Protein AF-A0A1I0JNI4-F1 (afdb_monomer)

pLDDT: mean 70.56, std 11.98, range [37.91, 83.56]

Foldseek 3Di:
DPPPPPPPPVVQLVVLVVVCVVVVHDSVVSCVVPVPGPPDPVVVVVVVVDDPVNVVVVVCVVVVD

Secondary structure (DSSP, 8-state):
---------HHHHHHHHHHHHHHT--HHHHHHT-TTS---HHHHHHHHH--HHHHHHHHHHHH--

Radius of gyration: 12.84 Å; Cα contacts (8 Å, |Δi|>4): 29; chains: 1; bounding box: 39×30×26 Å

Mean predicted aligned error: 9.64 Å

Structure (mmCIF, N/CA/C/O backbone):
data_AF-A0A1I0JNI4-F1
#
_entry.id   AF-A0A1I0JNI4-F1
#
loop_
_atom_site.group_PDB
_atom_site.id
_atom_site.type_symbol
_atom_site.label_atom_id
_atom_site.label_alt_id
_atom_site.label_comp_id
_atom_site.label_asym_id
_atom_site.label_entity_id
_atom_site.label_seq_id
_atom_site.pdbx_PDB_ins_code
_atom_site.Cartn_x
_atom_site.Cartn_y
_atom_site.Cartn_z
_atom_site.occupancy
_atom_site.B_iso_or_equiv
_atom_site.auth_seq_id
_atom_site.auth_comp_id
_atom_site.auth_asym_id
_atom_site.auth_atom_id
_atom_site.pdbx_PDB_model_num
ATOM 1 N N . MET A 1 1 ? 20.408 -13.150 -15.799 1.00 37.91 1 MET A N 1
ATOM 2 C CA . MET A 1 1 ? 18.965 -13.079 -16.097 1.00 37.91 1 MET A CA 1
ATOM 3 C C . MET A 1 1 ? 18.438 -11.856 -15.379 1.00 37.91 1 MET A C 1
ATOM 5 O O . MET A 1 1 ? 18.365 -11.867 -14.160 1.00 37.91 1 MET A O 1
ATOM 9 N N . THR A 1 2 ? 18.236 -10.761 -16.104 1.00 38.66 2 THR A N 1
ATOM 10 C CA . THR A 1 2 ? 17.728 -9.505 -15.547 1.00 38.66 2 THR A CA 1
ATOM 11 C C . THR A 1 2 ? 16.236 -9.702 -15.316 1.00 38.66 2 THR A C 1
ATOM 13 O O . THR A 1 2 ? 15.476 -9.772 -16.277 1.00 38.66 2 THR A O 1
ATOM 16 N N . GLN A 1 3 ? 15.823 -9.902 -14.066 1.00 42.16 3 GLN A N 1
ATOM 17 C CA . GLN A 1 3 ? 14.407 -9.971 -13.728 1.00 42.16 3 GLN A CA 1
ATOM 18 C C . GLN A 1 3 ? 13.857 -8.549 -13.818 1.00 42.16 3 GLN A C 1
ATOM 20 O O . GLN A 1 3 ? 14.058 -7.724 -12.932 1.00 42.16 3 GLN A O 1
ATOM 25 N N . THR A 1 4 ? 13.249 -8.232 -14.956 1.00 43.31 4 THR A N 1
ATOM 26 C CA . THR A 1 4 ? 12.469 -7.013 -15.134 1.00 43.31 4 THR A CA 1
ATOM 27 C C . THR A 1 4 ? 11.240 -7.168 -14.249 1.00 43.31 4 THR A C 1
ATOM 29 O O . THR A 1 4 ? 10.327 -7.908 -14.601 1.00 43.31 4 THR A O 1
ATOM 32 N N . ILE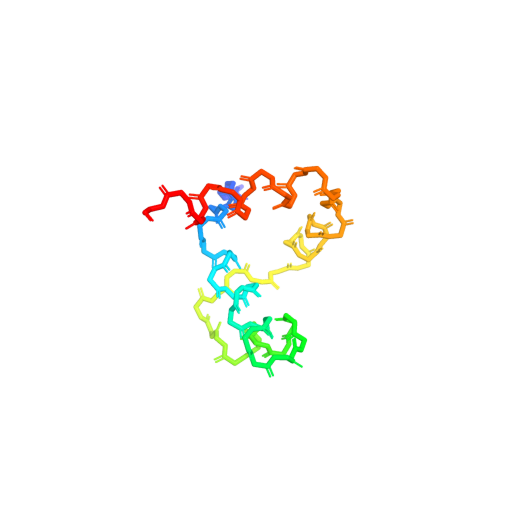 A 1 5 ? 11.253 -6.557 -13.063 1.00 46.53 5 ILE A N 1
ATOM 33 C CA . ILE A 1 5 ? 10.058 -6.444 -12.225 1.00 46.53 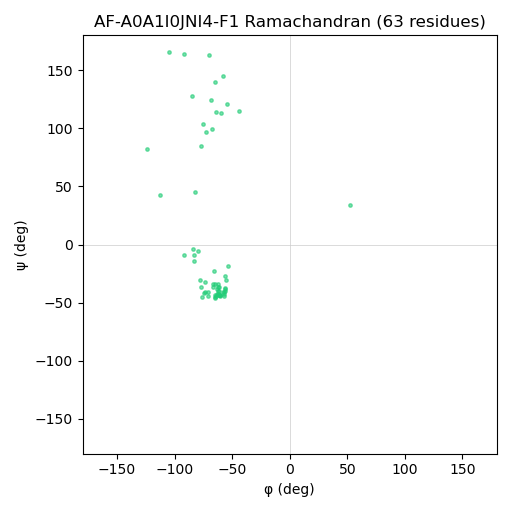5 ILE A CA 1
ATOM 34 C C . ILE A 1 5 ? 9.047 -5.668 -13.083 1.00 46.53 5 ILE A C 1
ATOM 36 O O . ILE A 1 5 ? 9.345 -4.522 -13.440 1.00 46.53 5 ILE A O 1
ATOM 40 N N . PRO A 1 6 ? 7.929 -6.276 -13.527 1.00 49.69 6 PRO A N 1
ATOM 41 C CA . PRO A 1 6 ? 6.919 -5.529 -14.260 1.00 49.69 6 PRO A CA 1
ATOM 42 C C . PRO A 1 6 ? 6.446 -4.376 -13.365 1.00 49.69 6 PRO A C 1
ATOM 44 O O . PRO A 1 6 ? 6.427 -4.536 -12.141 1.00 49.69 6 PRO A O 1
ATOM 47 N N . PRO A 1 7 ? 6.119 -3.201 -13.932 1.00 48.12 7 PRO A N 1
ATOM 48 C CA . PRO A 1 7 ? 5.545 -2.126 -13.139 1.00 48.12 7 PRO A CA 1
ATOM 49 C C . PRO A 1 7 ? 4.326 -2.712 -12.436 1.00 48.12 7 PRO A C 1
ATOM 51 O O . PRO A 1 7 ? 3.460 -3.275 -13.100 1.00 48.12 7 PRO A O 1
ATOM 54 N N . LEU A 1 8 ? 4.336 -2.666 -11.104 1.00 54.03 8 LEU A N 1
ATOM 55 C CA . LEU A 1 8 ? 3.232 -3.119 -10.274 1.00 54.03 8 LEU A CA 1
ATOM 56 C C . LEU A 1 8 ? 1.933 -2.619 -10.877 1.00 54.03 8 LEU A C 1
ATOM 58 O O . LEU A 1 8 ? 1.751 -1.405 -10.965 1.00 54.03 8 LEU A O 1
ATOM 62 N N . ASP A 1 9 ? 1.086 -3.539 -11.338 1.00 57.19 9 ASP A N 1
ATOM 63 C CA . ASP A 1 9 ? -0.228 -3.155 -11.814 1.00 57.19 9 ASP A CA 1
ATOM 64 C C . ASP A 1 9 ? -0.963 -2.583 -10.598 1.00 57.19 9 ASP A C 1
ATOM 66 O O . ASP A 1 9 ? -1.191 -3.310 -9.622 1.00 57.19 9 ASP A O 1
ATOM 70 N N . PRO A 1 10 ? -1.283 -1.276 -10.588 1.00 58.19 10 PRO A N 1
ATOM 71 C CA . PRO A 1 10 ? -1.952 -0.668 -9.452 1.00 58.19 10 PRO A CA 1
ATOM 72 C C . PRO A 1 10 ? -3.260 -1.400 -9.127 1.00 58.19 10 PRO A C 1
ATOM 74 O O . PRO A 1 10 ? -3.670 -1.411 -7.970 1.00 58.19 10 PRO A O 1
ATOM 77 N N . GLY A 1 11 ? -3.896 -2.037 -10.121 1.00 61.94 11 GLY A N 1
ATOM 78 C CA . GLY A 1 11 ? -5.143 -2.779 -9.948 1.00 61.94 11 GL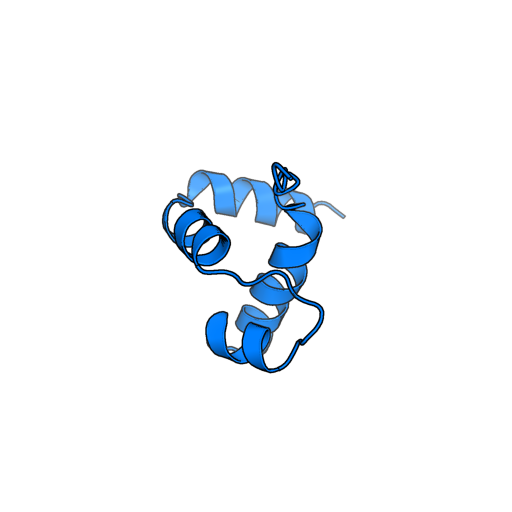Y A CA 1
ATOM 79 C C . GLY A 1 11 ? -5.076 -3.885 -8.889 1.00 61.94 11 GLY A C 1
ATOM 80 O O . GLY A 1 11 ? -6.009 -4.009 -8.094 1.00 61.94 11 GLY A O 1
ATOM 81 N N . ASP A 1 12 ? -3.969 -4.625 -8.813 1.00 68.19 12 ASP A N 1
ATOM 82 C CA . ASP A 1 12 ? -3.858 -5.790 -7.924 1.00 68.19 12 ASP A CA 1
ATOM 83 C C . ASP A 1 12 ? -3.628 -5.392 -6.459 1.00 68.19 12 ASP A C 1
ATOM 85 O O . ASP A 1 12 ? -4.195 -5.996 -5.545 1.00 68.19 12 ASP A O 1
ATOM 89 N N . ILE A 1 13 ? -2.860 -4.324 -6.207 1.00 74.56 13 ILE A N 1
ATOM 90 C CA . ILE A 1 13 ? -2.649 -3.826 -4.839 1.00 74.56 13 ILE A CA 1
ATOM 91 C C . ILE A 1 13 ? -3.894 -3.120 -4.290 1.00 74.56 13 ILE A C 1
ATOM 93 O O . ILE A 1 13 ? -4.185 -3.213 -3.096 1.00 74.56 13 ILE A O 1
ATOM 97 N N . TRP A 1 14 ? -4.680 -2.460 -5.147 1.00 74.94 14 TRP A N 1
ATOM 98 C CA . TRP A 1 14 ? -5.894 -1.768 -4.714 1.00 74.94 14 TRP A CA 1
ATOM 99 C C . TRP A 1 14 ? -6.931 -2.701 -4.109 1.00 74.94 14 TRP A C 1
ATOM 101 O O . TRP A 1 14 ? -7.562 -2.331 -3.120 1.00 74.94 14 TRP A O 1
ATOM 111 N N . ALA A 1 15 ? -7.070 -3.917 -4.639 1.00 76.19 15 ALA A N 1
ATOM 112 C CA . ALA A 1 15 ? -7.960 -4.920 -4.065 1.00 76.19 15 ALA A CA 1
ATOM 113 C C . ALA A 1 15 ? -7.597 -5.223 -2.601 1.00 76.19 15 ALA A C 1
ATOM 115 O O . ALA A 1 15 ? -8.479 -5.302 -1.747 1.00 76.19 15 ALA A O 1
ATOM 116 N N . VAL A 1 16 ? -6.301 -5.314 -2.290 1.00 78.44 16 VAL A N 1
ATOM 117 C CA . VAL A 1 16 ? -5.818 -5.576 -0.928 1.00 78.44 16 VAL A CA 1
ATOM 118 C C . VAL A 1 16 ? -5.981 -4.363 -0.024 1.00 78.44 16 VAL A C 1
ATOM 120 O O . VAL A 1 16 ? -6.410 -4.508 1.117 1.00 78.44 16 VAL A O 1
ATOM 123 N N . VAL A 1 17 ? -5.697 -3.162 -0.532 1.00 78.69 17 VAL A N 1
ATOM 124 C CA . VAL A 1 17 ? -5.894 -1.907 0.211 1.00 78.69 17 VAL A CA 1
ATOM 125 C C . VAL A 1 17 ? -7.368 -1.722 0.579 1.00 78.69 17 VAL A C 1
ATOM 127 O O . VAL A 1 17 ? -7.683 -1.395 1.723 1.00 78.69 17 VAL A O 1
ATOM 130 N N . ILE A 1 18 ? -8.277 -1.974 -0.368 1.00 78.44 18 ILE A N 1
ATOM 131 C CA . ILE A 1 18 ? -9.725 -1.902 -0.143 1.00 78.44 18 ILE A CA 1
ATOM 132 C C . ILE A 1 18 ? -10.156 -2.968 0.866 1.00 78.44 18 ILE A C 1
ATOM 134 O O . ILE A 1 18 ? -10.883 -2.654 1.806 1.00 78.44 18 ILE A O 1
ATOM 138 N N . LEU A 1 19 ? -9.693 -4.210 0.712 1.00 81.25 19 LEU A N 1
ATOM 139 C CA . LEU A 1 19 ? -10.049 -5.306 1.612 1.00 81.25 19 LEU A CA 1
ATOM 140 C C . LEU A 1 19 ? -9.558 -5.056 3.045 1.00 81.25 19 LEU A C 1
ATOM 142 O O . LEU A 1 19 ? -10.319 -5.248 3.992 1.00 81.25 19 LEU A O 1
ATOM 146 N N . ALA A 1 20 ? -8.330 -4.563 3.203 1.00 82.31 20 ALA A N 1
ATOM 147 C CA . ALA A 1 20 ? -7.773 -4.176 4.494 1.00 82.31 20 ALA A CA 1
ATOM 148 C C . ALA A 1 20 ? -8.578 -3.038 5.136 1.00 82.31 20 ALA A C 1
ATOM 150 O O . ALA A 1 20 ? -8.899 -3.095 6.321 1.00 82.31 20 ALA A O 1
ATOM 151 N N . ALA A 1 21 ? -8.982 -2.036 4.348 1.00 81.25 21 ALA A N 1
ATOM 152 C CA . ALA A 1 21 ? -9.812 -0.935 4.829 1.00 81.25 21 ALA A CA 1
ATOM 153 C C . ALA A 1 21 ? -11.216 -1.396 5.265 1.00 81.25 21 ALA A C 1
ATOM 155 O O . ALA A 1 21 ? -11.679 -1.002 6.336 1.00 81.25 21 ALA A O 1
ATOM 156 N N . VAL A 1 22 ? -11.880 -2.249 4.475 1.00 82.69 22 VAL A N 1
ATOM 157 C CA . VAL A 1 22 ? -13.203 -2.820 4.800 1.00 82.69 22 VAL A CA 1
ATOM 158 C C . VAL A 1 22 ? -13.139 -3.658 6.074 1.00 82.69 22 VAL A C 1
ATOM 160 O O . VAL A 1 22 ? -14.001 -3.524 6.943 1.00 82.69 22 VAL A O 1
ATOM 163 N N . ASN A 1 23 ? -12.099 -4.480 6.207 1.00 80.44 23 ASN A N 1
ATOM 164 C CA . ASN A 1 23 ? -11.898 -5.326 7.379 1.00 80.44 23 ASN A CA 1
ATOM 165 C C . ASN A 1 23 ? -11.293 -4.569 8.573 1.00 80.44 23 ASN A C 1
ATOM 167 O O . ASN A 1 23 ? -11.193 -5.140 9.655 1.00 80.44 23 ASN A O 1
ATOM 171 N N . GLN A 1 24 ? -10.919 -3.295 8.397 1.00 82.25 24 GLN A N 1
ATOM 172 C CA . GLN A 1 24 ? -10.203 -2.476 9.385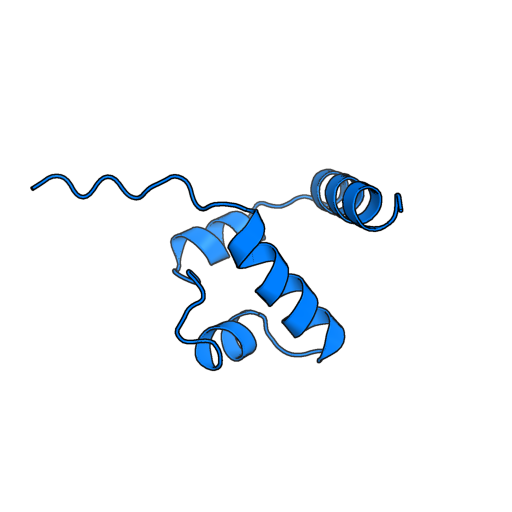 1.00 82.25 24 GLN A CA 1
ATOM 173 C C . GLN A 1 24 ? -8.929 -3.163 9.909 1.00 82.25 24 GLN A C 1
ATOM 175 O O . GLN A 1 24 ? -8.556 -3.019 11.073 1.00 82.25 24 GLN A O 1
ATOM 180 N N . THR A 1 25 ? -8.264 -3.920 9.037 1.00 83.56 25 THR A N 1
ATOM 181 C CA . THR A 1 25 ? -7.028 -4.656 9.313 1.00 83.56 25 THR A CA 1
ATOM 182 C C . THR A 1 25 ? -5.830 -3.951 8.691 1.00 83.56 25 THR A C 1
ATOM 184 O O . THR A 1 25 ? -5.964 -3.074 7.834 1.00 83.56 25 THR A O 1
ATOM 187 N N . SER A 1 26 ? -4.624 -4.341 9.100 1.00 82.62 26 SER A N 1
ATOM 188 C CA . SER A 1 26 ? -3.416 -3.873 8.424 1.00 82.62 26 SER A CA 1
ATOM 189 C C . SER A 1 26 ? -3.361 -4.402 6.986 1.00 82.62 26 SER A C 1
ATOM 191 O O . SER A 1 26 ? -3.636 -5.577 6.749 1.00 82.62 26 SER A O 1
ATOM 193 N N . ILE A 1 27 ? -2.918 -3.569 6.035 1.00 81.12 27 ILE A N 1
ATOM 194 C CA . ILE A 1 27 ? -2.648 -3.998 4.648 1.00 81.12 27 ILE A CA 1
ATOM 195 C C . ILE A 1 27 ? -1.639 -5.153 4.655 1.00 81.12 27 ILE A C 1
ATOM 197 O O . ILE A 1 27 ? -1.800 -6.110 3.910 1.00 81.12 27 ILE A O 1
ATOM 201 N N . TRP A 1 28 ? -0.652 -5.116 5.556 1.00 81.25 28 TRP A N 1
ATOM 202 C CA . TRP A 1 28 ? 0.337 -6.185 5.712 1.00 81.25 28 TRP A CA 1
ATOM 203 C C . TRP A 1 28 ? -0.288 -7.526 6.115 1.00 81.25 28 TRP A C 1
ATOM 205 O O . TRP A 1 28 ? 0.107 -8.575 5.613 1.00 81.25 28 TRP A O 1
ATOM 215 N N . GLU A 1 29 ? -1.282 -7.503 7.004 1.00 80.25 29 GLU A N 1
ATOM 216 C CA . GLU A 1 29 ? -1.988 -8.716 7.431 1.00 80.25 29 GLU A CA 1
ATOM 217 C C . GLU A 1 29 ? -2.867 -9.256 6.303 1.00 80.25 29 GLU A C 1
ATOM 219 O O . GLU A 1 29 ? -2.808 -10.441 5.991 1.00 80.25 29 GLU A O 1
ATOM 224 N N . THR A 1 30 ? -3.598 -8.382 5.611 1.00 80.69 30 THR A N 1
ATOM 225 C CA . THR A 1 30 ? -4.432 -8.777 4.468 1.00 80.69 30 THR A CA 1
ATOM 226 C C . THR A 1 30 ? -3.604 -9.302 3.293 1.00 80.69 30 THR A C 1
ATOM 228 O O . THR A 1 30 ? -4.032 -10.223 2.605 1.00 80.69 30 THR A O 1
ATOM 231 N N . CYS A 1 31 ? -2.408 -8.755 3.080 1.00 78.56 31 CYS A N 1
ATOM 232 C CA . CYS A 1 31 ? -1.437 -9.265 2.117 1.00 78.56 31 CYS A CA 1
ATOM 233 C C . CYS A 1 31 ? -0.938 -10.663 2.483 1.00 78.56 31 CYS A C 1
ATOM 235 O O . CYS A 1 31 ? -0.852 -11.529 1.622 1.00 78.56 31 CYS A O 1
ATOM 237 N N . LYS A 1 32 ? -0.623 -10.892 3.761 1.00 75.81 32 LYS A N 1
ATOM 238 C CA . LYS A 1 32 ? -0.150 -12.193 4.245 1.00 75.81 32 LYS A CA 1
ATOM 239 C C . LYS A 1 32 ? -1.191 -13.298 4.052 1.00 75.81 32 LYS A C 1
ATOM 241 O O . LYS A 1 32 ? -0.821 -14.435 3.783 1.00 75.81 32 LYS A O 1
ATOM 246 N N . ASP A 1 33 ? -2.467 -12.955 4.179 1.00 75.44 33 ASP A N 1
ATOM 247 C CA . ASP A 1 33 ? -3.580 -13.892 4.004 1.00 75.44 33 ASP A CA 1
ATOM 248 C C . ASP A 1 33 ? -3.990 -14.068 2.529 1.00 75.44 33 ASP A C 1
ATOM 250 O O . ASP A 1 33 ? -4.864 -14.879 2.217 1.00 75.44 33 ASP A O 1
ATOM 254 N N . ASN A 1 34 ? -3.370 -13.322 1.610 1.00 69.25 34 ASN A N 1
ATOM 255 C CA . ASN A 1 34 ? -3.674 -13.345 0.187 1.00 69.25 34 ASN A CA 1
ATOM 256 C C . ASN A 1 34 ? -2.402 -13.666 -0.609 1.00 69.25 34 ASN A C 1
ATOM 258 O O . ASN A 1 34 ? -1.748 -12.774 -1.141 1.00 69.25 34 ASN A O 1
ATOM 262 N N . ASP A 1 35 ? -2.074 -14.961 -0.703 1.00 63.25 35 ASP A N 1
ATOM 263 C CA . ASP A 1 35 ? -0.864 -15.501 -1.359 1.00 63.25 35 ASP A CA 1
ATOM 264 C C . ASP A 1 35 ? -0.659 -15.026 -2.813 1.00 63.25 35 ASP A C 1
ATOM 266 O O . ASP A 1 35 ? 0.439 -15.114 -3.361 1.00 63.25 35 ASP A O 1
ATOM 270 N N . ASN A 1 36 ? -1.712 -14.514 -3.451 1.00 63.44 36 ASN A N 1
ATOM 271 C CA . ASN A 1 36 ? -1.688 -14.043 -4.833 1.00 63.44 36 ASN A CA 1
ATOM 272 C C . ASN A 1 36 ? -1.370 -12.543 -4.948 1.00 63.44 36 ASN A C 1
ATOM 274 O O . ASN A 1 36 ? -1.204 -12.036 -6.057 1.00 63.44 36 ASN A O 1
ATOM 278 N N . ALA A 1 37 ? -1.330 -11.818 -3.829 1.00 63.88 37 ALA A N 1
ATOM 279 C CA . ALA A 1 37 ? -1.114 -10.385 -3.821 1.00 63.88 37 ALA A CA 1
ATOM 280 C C . ALA A 1 37 ? 0.378 -10.042 -3.867 1.00 63.88 37 ALA A C 1
ATOM 282 O O . ALA A 1 37 ? 1.175 -10.481 -3.037 1.00 63.88 37 ALA A O 1
ATOM 283 N N . VAL A 1 38 ? 0.760 -9.184 -4.815 1.00 65.31 38 VAL A N 1
ATOM 284 C CA . VAL A 1 38 ? 2.120 -8.644 -4.898 1.00 65.31 38 VAL A CA 1
ATOM 285 C C . VAL A 1 38 ? 2.258 -7.553 -3.837 1.00 65.31 38 VAL A C 1
ATOM 287 O O . VAL A 1 38 ? 2.032 -6.378 -4.101 1.00 65.31 38 VAL A O 1
ATOM 290 N N . CYS A 1 39 ? 2.577 -7.960 -2.612 1.00 71.69 39 CYS A N 1
ATOM 291 C CA . CYS A 1 39 ? 2.717 -7.092 -1.442 1.00 71.69 39 CYS A CA 1
ATOM 292 C C . CYS A 1 39 ? 4.162 -7.024 -0.939 1.00 71.69 39 CYS A C 1
ATOM 294 O O . CYS A 1 39 ? 4.429 -7.113 0.257 1.00 71.69 39 CYS A O 1
ATOM 296 N N . ASP A 1 40 ? 5.104 -6.915 -1.870 1.00 74.81 40 ASP A N 1
ATOM 297 C CA . ASP A 1 40 ? 6.527 -6.807 -1.558 1.00 74.81 40 ASP A CA 1
ATOM 298 C C . ASP A 1 40 ? 6.860 -5.439 -0.914 1.00 74.81 40 ASP A C 1
ATOM 300 O O . ASP A 1 40 ? 6.092 -4.476 -1.028 1.00 74.81 40 ASP A O 1
ATOM 304 N N . ASP A 1 41 ? 8.023 -5.310 -0.273 1.00 77.06 41 ASP A N 1
ATOM 305 C CA . ASP A 1 41 ? 8.480 -4.081 0.398 1.00 77.06 41 ASP A CA 1
ATOM 306 C C . ASP A 1 41 ? 8.480 -2.863 -0.536 1.00 77.06 41 ASP A C 1
ATOM 308 O O . ASP A 1 41 ? 8.220 -1.734 -0.117 1.00 77.06 41 ASP A O 1
ATOM 312 N N . THR A 1 42 ? 8.707 -3.088 -1.832 1.00 74.81 42 THR A N 1
ATOM 313 C CA . THR A 1 42 ? 8.634 -2.038 -2.863 1.00 74.81 42 THR A CA 1
ATOM 314 C C . THR A 1 42 ? 7.231 -1.423 -2.962 1.00 74.81 42 THR A C 1
ATOM 316 O O . THR A 1 42 ? 7.078 -0.218 -3.163 1.00 74.81 42 THR A O 1
ATOM 319 N N . VAL A 1 43 ? 6.197 -2.245 -2.789 1.00 75.31 43 VAL A N 1
ATOM 320 C CA . VAL A 1 43 ? 4.779 -1.872 -2.893 1.00 75.31 43 VAL A CA 1
ATOM 321 C C . VAL A 1 43 ? 4.336 -1.114 -1.664 1.00 75.31 43 VAL A C 1
ATOM 323 O O . VAL A 1 43 ? 3.707 -0.063 -1.768 1.00 75.31 43 VAL A O 1
ATOM 326 N N . MET A 1 44 ? 4.724 -1.626 -0.498 1.00 76.94 44 MET A N 1
ATOM 327 C CA . MET A 1 44 ? 4.495 -0.952 0.772 1.00 76.94 44 MET A CA 1
ATOM 328 C C . MET A 1 44 ? 5.212 0.396 0.788 1.00 76.94 44 MET A C 1
ATOM 330 O O . MET A 1 44 ? 4.607 1.410 1.133 1.00 76.94 44 MET A O 1
ATOM 334 N N . GLY A 1 45 ? 6.459 0.443 0.311 1.00 79.25 45 GLY A N 1
ATOM 335 C CA . GLY A 1 45 ? 7.207 1.682 0.125 1.00 79.25 45 GLY A CA 1
ATOM 336 C C . GLY A 1 45 ? 6.484 2.675 -0.784 1.00 79.25 45 GLY A C 1
ATOM 337 O O . GLY A 1 45 ? 6.372 3.846 -0.432 1.00 79.25 45 GLY A O 1
ATOM 338 N N . TRP A 1 46 ? 5.928 2.221 -1.909 1.00 79.94 46 TRP A N 1
ATOM 339 C CA . TRP A 1 46 ? 5.125 3.076 -2.784 1.00 79.94 46 TRP A CA 1
ATOM 340 C C . TRP A 1 46 ? 3.836 3.568 -2.110 1.00 79.94 46 TRP A C 1
ATOM 342 O O . TRP A 1 46 ? 3.556 4.766 -2.182 1.00 79.94 46 TRP A O 1
ATOM 352 N N . LEU A 1 47 ? 3.101 2.709 -1.392 1.00 78.06 47 LEU A N 1
ATOM 353 C CA . LEU A 1 47 ? 1.903 3.104 -0.635 1.00 78.06 47 LEU A CA 1
ATOM 354 C C . LEU A 1 47 ? 2.211 4.228 0.366 1.00 78.06 47 LEU A C 1
ATOM 356 O O . LEU A 1 47 ? 1.430 5.168 0.495 1.00 78.06 47 LEU A O 1
ATOM 360 N N . TYR A 1 48 ? 3.377 4.183 1.017 1.00 78.00 48 TYR A N 1
ATOM 361 C CA . TYR A 1 48 ? 3.831 5.248 1.917 1.00 78.00 48 TYR A CA 1
ATOM 362 C C . TYR A 1 48 ? 4.123 6.581 1.215 1.00 78.00 48 TYR A C 1
ATOM 364 O O . TYR A 1 48 ? 4.085 7.627 1.863 1.00 78.00 48 TYR A O 1
ATOM 372 N N . THR A 1 49 ? 4.409 6.574 -0.090 1.00 79.81 49 THR A N 1
ATOM 373 C CA . THR A 1 49 ? 4.610 7.807 -0.874 1.00 79.81 49 THR A CA 1
ATOM 374 C C . THR A 1 49 ? 3.306 8.435 -1.360 1.00 79.81 49 THR A C 1
ATOM 376 O O . THR A 1 49 ? 3.322 9.556 -1.876 1.00 79.81 49 THR A O 1
ATOM 379 N N . LEU A 1 50 ? 2.176 7.738 -1.203 1.00 77.75 50 LEU A N 1
ATOM 380 C CA . LEU A 1 50 ? 0.888 8.235 -1.654 1.00 77.75 50 LEU A CA 1
ATOM 381 C C . LEU A 1 50 ? 0.456 9.434 -0.823 1.00 77.75 50 LEU A C 1
ATOM 383 O O . LEU A 1 50 ? 0.339 9.379 0.400 1.00 77.75 50 LEU A O 1
ATOM 387 N N . ASN A 1 51 ? 0.179 10.533 -1.515 1.00 78.62 51 ASN A N 1
ATOM 388 C CA . ASN A 1 51 ? -0.371 11.721 -0.895 1.00 78.62 51 ASN A CA 1
ATOM 389 C C . ASN A 1 51 ? -1.906 11.698 -0.937 1.00 78.62 51 ASN A C 1
ATOM 391 O O . ASN A 1 51 ? -2.542 10.955 -1.690 1.00 78.62 51 ASN A O 1
ATOM 395 N N . ARG A 1 52 ? -2.507 12.560 -0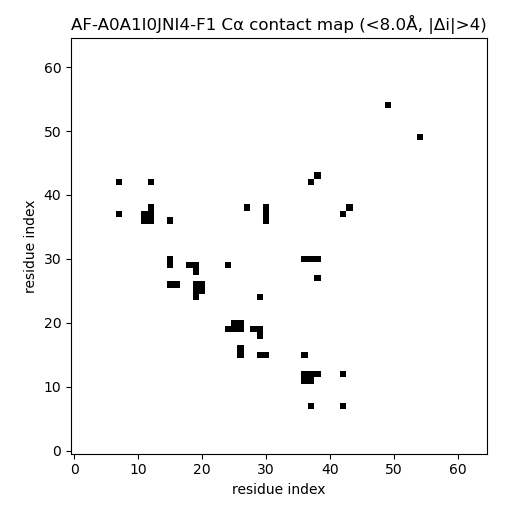.117 1.00 74.88 52 ARG A N 1
ATOM 396 C CA . ARG A 1 52 ? -3.961 12.677 0.006 1.00 74.88 52 ARG A CA 1
ATOM 397 C C . ARG A 1 52 ? -4.657 12.985 -1.327 1.00 74.88 52 ARG A C 1
ATOM 399 O O . ARG A 1 52 ? -5.690 12.392 -1.602 1.00 74.88 52 ARG A O 1
ATOM 406 N N . GLU A 1 53 ? -4.092 13.855 -2.163 1.00 78.25 53 GLU A N 1
ATOM 407 C CA . GLU A 1 53 ? -4.688 14.223 -3.459 1.00 78.25 53 GLU A CA 1
ATOM 408 C C . GLU A 1 53 ? -4.775 13.030 -4.419 1.00 78.25 53 GLU A C 1
ATOM 410 O O . GLU A 1 53 ? -5.744 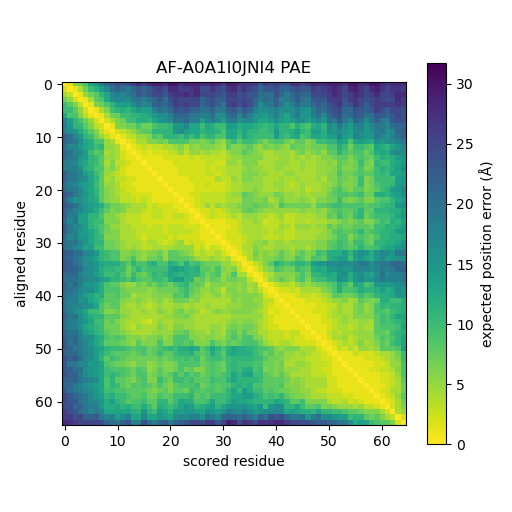12.874 -5.165 1.00 78.25 53 GLU A O 1
ATOM 415 N N . TRP A 1 54 ? -3.758 12.170 -4.407 1.00 77.25 54 TRP A N 1
ATOM 416 C CA . TRP A 1 54 ? -3.728 10.975 -5.234 1.00 77.25 54 TRP A CA 1
ATOM 417 C C . TRP A 1 54 ? -4.733 9.926 -4.744 1.00 77.25 54 TRP A C 1
ATOM 419 O O . TRP A 1 54 ? -5.460 9.348 -5.554 1.00 77.25 54 TRP A O 1
ATOM 429 N N . LEU A 1 55 ? -4.852 9.750 -3.424 1.00 74.38 55 LEU A N 1
ATOM 430 C CA . LEU A 1 55 ? -5.882 8.896 -2.823 1.00 74.38 55 LEU A CA 1
ATOM 431 C C . LEU A 1 55 ? -7.295 9.388 -3.165 1.00 74.38 55 LEU A C 1
ATOM 433 O O . LEU A 1 55 ? -8.147 8.589 -3.546 1.00 74.38 55 LEU A O 1
ATOM 437 N N . GLU A 1 56 ? -7.533 10.699 -3.097 1.00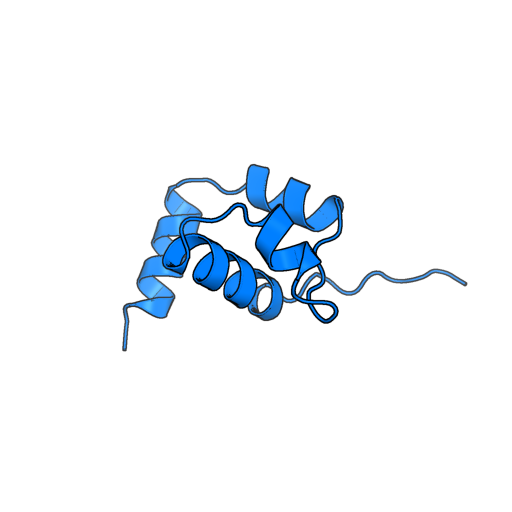 75.81 56 GLU A N 1
ATOM 438 C CA . GLU A 1 56 ? -8.817 11.309 -3.460 1.00 75.81 56 GLU A CA 1
ATOM 439 C C . GLU A 1 56 ? -9.154 11.088 -4.942 1.00 75.81 56 GLU A C 1
ATOM 441 O O . GLU A 1 56 ? -10.294 10.766 -5.272 1.00 75.81 56 GLU A O 1
ATOM 446 N N . ARG A 1 57 ? -8.171 11.179 -5.849 1.00 75.81 57 ARG A N 1
ATOM 447 C CA . ARG A 1 57 ? -8.374 10.864 -7.275 1.00 75.81 57 ARG A CA 1
ATOM 448 C C . ARG A 1 57 ? -8.820 9.427 -7.501 1.00 75.81 57 ARG A C 1
ATOM 450 O O . ARG A 1 57 ? -9.718 9.195 -8.306 1.00 75.81 57 ARG A O 1
ATOM 457 N N . ILE A 1 58 ? -8.197 8.479 -6.813 1.00 73.25 58 ILE A N 1
ATOM 458 C CA . ILE A 1 58 ? -8.497 7.062 -7.002 1.00 73.25 58 ILE A CA 1
ATOM 459 C C . ILE A 1 58 ? -9.836 6.709 -6.356 1.00 73.25 58 ILE A C 1
ATOM 461 O O . ILE A 1 58 ? -10.660 6.054 -6.986 1.00 73.25 58 ILE A O 1
ATOM 465 N N . ALA A 1 59 ? -10.110 7.225 -5.158 1.00 70.44 59 ALA A N 1
ATOM 466 C CA . ALA A 1 59 ? -11.416 7.083 -4.522 1.00 70.44 59 ALA A CA 1
ATOM 467 C C . ALA A 1 59 ? -12.539 7.650 -5.405 1.00 70.44 59 ALA A C 1
ATOM 469 O O . ALA A 1 59 ? -13.569 7.005 -5.578 1.00 70.44 59 ALA A O 1
ATOM 470 N N . ASN A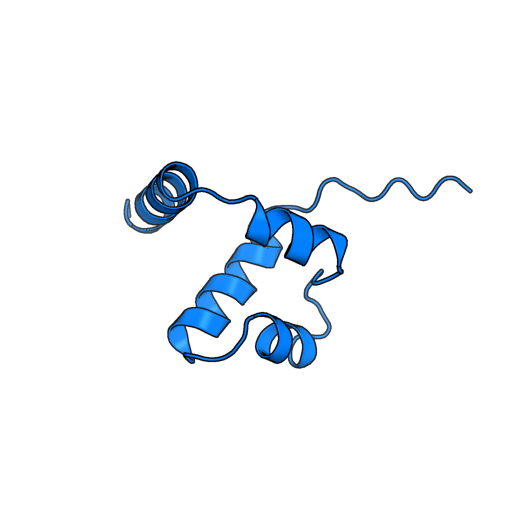 1 60 ? -12.322 8.810 -6.031 1.00 73.94 60 ASN A N 1
ATOM 471 C CA . ASN A 1 60 ? -13.281 9.386 -6.973 1.00 73.94 60 ASN A CA 1
ATOM 472 C C . ASN A 1 60 ? -13.424 8.549 -8.254 1.00 73.94 60 ASN A C 1
ATOM 474 O O . ASN A 1 60 ? -14.526 8.456 -8.787 1.00 73.94 60 ASN A O 1
ATOM 478 N N . ALA A 1 61 ? -12.349 7.913 -8.730 1.00 71.44 61 ALA A N 1
ATOM 479 C CA . ALA A 1 61 ? -12.408 6.991 -9.864 1.00 71.44 61 ALA A CA 1
ATOM 480 C C . ALA A 1 61 ? -13.217 5.721 -9.542 1.00 71.44 61 ALA A C 1
ATOM 482 O O . ALA A 1 61 ? -13.959 5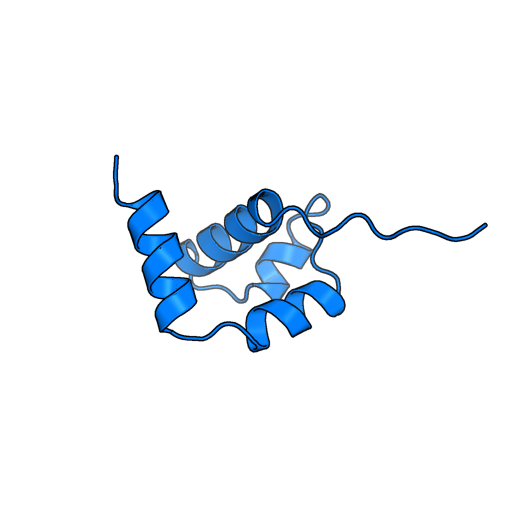.246 -10.396 1.00 71.44 61 ALA A O 1
ATOM 483 N N . PHE A 1 62 ? -13.125 5.206 -8.312 1.00 64.56 62 PHE A N 1
ATOM 484 C CA . PHE A 1 62 ? -13.925 4.065 -7.853 1.00 64.56 62 PHE A CA 1
ATOM 485 C C . PHE A 1 62 ? -15.375 4.439 -7.494 1.00 64.56 62 PHE A C 1
ATOM 487 O O . PHE A 1 62 ? -16.270 3.618 -7.659 1.00 64.56 62 PHE A O 1
ATOM 494 N N . SER A 1 63 ? -15.618 5.665 -7.021 1.00 64.06 63 SER A N 1
ATOM 495 C CA . SER A 1 63 ? -16.946 6.165 -6.622 1.00 64.06 63 SER A CA 1
ATOM 496 C C . SER A 1 63 ? -17.780 6.693 -7.803 1.00 64.06 63 SER A C 1
ATOM 498 O O . SER A 1 63 ? -18.983 6.900 -7.682 1.00 64.06 63 SER A O 1
ATOM 500 N N . GLY A 1 64 ? -17.157 6.917 -8.963 1.00 58.25 64 GLY A N 1
ATOM 501 C CA . GLY A 1 64 ? -17.806 7.416 -10.178 1.00 58.25 64 GLY A CA 1
ATOM 502 C C . GLY A 1 64 ? -18.514 6.347 -11.020 1.00 58.25 64 GLY A C 1
ATOM 503 O O . GLY A 1 64 ? -18.323 6.344 -12.235 1.00 58.25 64 GLY A O 1
ATOM 504 N N . SER A 1 65 ? -19.288 5.446 -10.398 1.00 50.50 65 SER A N 1
ATOM 505 C CA . SER A 1 65 ? -20.220 4.518 -11.078 1.00 50.50 65 SER A CA 1
ATOM 506 C C . SER A 1 65 ? -21.670 4.863 -10.763 1.00 50.50 65 SER A C 1
ATOM 508 O O . SER A 1 65 ? -21.974 5.041 -9.564 1.00 50.50 65 SER A O 1
#

Organism: NCBI:txid392421

Sequence (65 aa):
MTQTIPPLDPGDIWAVVILAAVNQTSIWETCKDNDNAVCDDTVMGWLYTLNREWLERIANAFSGS

Solvent-accessible surface area (backbone atoms only — not comparable to full-atom values): 4065 Å² total; per-residue (Å²): 132,86,81,75,76,70,80,76,62,66,72,62,49,46,56,41,50,50,50,9,59,75,68,72,48,54,50,70,57,45,34,69,76,31,89,86,50,80,68,47,72,71,48,56,53,50,60,71,68,60,48,70,70,58,52,51,53,51,52,48,63,71,63,71,117